Protein AF-A0A6I2X7T2-F1 (afdb_monomer_lite)

pLDDT: mean 80.59, std 12.27, range [39.41, 95.31]

Secondary structure (DSSP, 8-state):
-PPP-HHHHHHHHHHHTT-----------GGGTTS--HHHHHHHHHHHHHHH------HHHHHHHHHHHHHHHHHHHH-HHHHHHHHHHHHHHHHHHHHHHHHHB-TTSPBPPHHHHHHHHHHHHHHHHHHHHHT-

Radius of gyration: 21.1 Å; chains: 1; bounding box: 40×33×62 Å

Foldseek 3Di:
DDPDDPLNVVCVVCVVVVHDDDDDDFDDQPVCPPDDALVRVLVVVVVVCVVPVDDDDCPVSVVVNVVVVVVVVVVCVVDVVSVVVVVVSVVVVVVVVVVVQVVQADPVSHGNDPVNVVVVVVVVVVVVVVVVVVVD

Structure (mmCIF, N/CA/C/O backbone):
data_AF-A0A6I2X7T2-F1
#
_entry.id   AF-A0A6I2X7T2-F1
#
loop_
_atom_site.group_PDB
_atom_site.id
_atom_site.type_symbol
_atom_site.label_atom_id
_atom_site.label_alt_id
_atom_site.label_comp_id
_atom_site.label_asym_id
_atom_site.label_entity_id
_atom_site.label_seq_id
_atom_site.pdbx_PDB_ins_code
_atom_site.Cartn_x
_atom_site.Cartn_y
_atom_site.Cartn_z
_atom_site.occupancy
_atom_site.B_iso_or_equiv
_atom_site.auth_seq_id
_atom_site.auth_comp_id
_atom_site.auth_asym_id
_atom_site.auth_atom_id
_atom_site.pdbx_PDB_model_num
ATOM 1 N N . GLU A 1 1 ? 7.233 17.015 12.803 1.00 39.41 1 GLU A N 1
ATOM 2 C CA . GLU A 1 1 ? 5.803 17.310 12.579 1.00 39.41 1 GLU A CA 1
ATOM 3 C C . GLU A 1 1 ? 5.413 16.797 11.203 1.00 39.41 1 GLU A C 1
ATOM 5 O O . GLU A 1 1 ? 6.190 16.973 10.272 1.00 39.41 1 GLU A O 1
ATOM 10 N N . ILE A 1 2 ? 4.277 16.111 11.083 1.00 56.78 2 ILE A N 1
ATOM 11 C CA . ILE A 1 2 ? 3.711 15.720 9.785 1.00 56.78 2 ILE A CA 1
ATOM 12 C C . ILE A 1 2 ? 2.635 16.764 9.465 1.00 56.78 2 ILE A C 1
ATOM 14 O O . ILE A 1 2 ? 1.819 17.038 10.350 1.00 56.78 2 ILE A O 1
ATOM 18 N N . PRO A 1 3 ? 2.618 17.370 8.263 1.00 70.56 3 PRO A N 1
ATOM 19 C CA . PRO A 1 3 ? 1.549 18.281 7.873 1.00 70.56 3 PRO A CA 1
ATOM 20 C C . PRO A 1 3 ? 0.184 17.622 8.089 1.00 70.56 3 PRO A C 1
ATOM 22 O O . PRO A 1 3 ? -0.026 16.478 7.680 1.00 70.56 3 PRO A O 1
ATOM 25 N N . GLY A 1 4 ? -0.735 18.327 8.751 1.00 71.50 4 GLY A N 1
ATOM 26 C CA . GLY A 1 4 ? -2.071 17.802 9.020 1.00 71.50 4 GLY A CA 1
ATOM 27 C C . GLY A 1 4 ? -2.781 17.430 7.719 1.00 71.50 4 GLY A C 1
ATOM 28 O O . GLY A 1 4 ? -2.864 18.243 6.800 1.00 71.50 4 GLY A O 1
ATOM 29 N N . SER A 1 5 ? -3.293 16.203 7.641 1.00 85.50 5 SER A N 1
ATOM 30 C CA . SER A 1 5 ? -4.125 15.743 6.530 1.00 85.50 5 SER A CA 1
ATOM 31 C C . SER A 1 5 ? -5.587 15.664 6.962 1.00 85.50 5 SER A C 1
ATOM 33 O O . SER A 1 5 ? -5.894 15.469 8.141 1.00 85.50 5 SER A O 1
ATOM 35 N N . ILE A 1 6 ? -6.506 15.794 6.002 1.00 86.44 6 ILE A N 1
ATOM 36 C CA . ILE A 1 6 ? -7.939 15.657 6.286 1.00 86.44 6 ILE A CA 1
ATOM 37 C C . ILE A 1 6 ? -8.270 14.263 6.832 1.00 86.44 6 ILE A C 1
ATOM 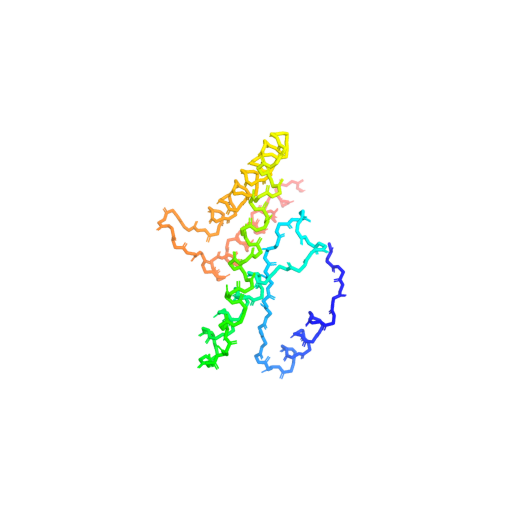39 O O . ILE A 1 6 ? -9.072 14.154 7.751 1.00 86.44 6 ILE A O 1
ATOM 43 N N . SER A 1 7 ? -7.603 13.216 6.338 1.00 85.75 7 SER A N 1
ATOM 44 C CA . SER A 1 7 ? -7.778 11.842 6.820 1.00 85.75 7 SER A CA 1
ATOM 45 C C . SER A 1 7 ? -7.369 11.703 8.285 1.00 85.75 7 SER A C 1
ATOM 47 O O . SER A 1 7 ? -8.144 11.190 9.084 1.00 85.75 7 SER A O 1
ATOM 49 N N . ALA A 1 8 ? -6.210 12.250 8.667 1.00 84.81 8 ALA A N 1
ATOM 50 C CA . ALA A 1 8 ? -5.751 12.226 10.055 1.00 84.81 8 ALA A CA 1
ATOM 51 C C . ALA A 1 8 ? -6.685 13.023 10.981 1.00 84.81 8 ALA A C 1
ATOM 53 O O . ALA A 1 8 ? -6.968 12.608 12.104 1.00 84.81 8 ALA A O 1
ATOM 54 N N . LEU A 1 9 ? -7.206 14.157 10.502 1.00 86.75 9 LEU A N 1
ATOM 55 C CA . LEU A 1 9 ? -8.178 14.949 11.250 1.00 86.75 9 LEU A CA 1
ATOM 56 C C . LEU A 1 9 ? -9.509 14.202 11.416 1.00 86.75 9 LEU A C 1
ATOM 58 O O . LEU A 1 9 ? -10.099 14.245 12.493 1.00 86.75 9 LEU A O 1
ATOM 62 N N . LEU A 1 10 ? -9.979 13.498 10.386 1.00 88.69 10 LEU A N 1
ATOM 63 C CA . LEU A 1 10 ? -11.181 12.667 10.464 1.00 88.69 10 LEU A CA 1
ATOM 64 C C . LEU A 1 10 ? -11.003 11.517 11.458 1.00 88.69 10 LEU A C 1
ATOM 66 O O . LEU A 1 10 ? -11.857 11.342 12.324 1.00 88.69 10 LEU A O 1
ATOM 70 N N . GLU A 1 11 ? -9.890 10.787 11.392 1.00 88.62 11 GLU A N 1
ATOM 71 C CA . GLU A 1 11 ? -9.575 9.712 12.341 1.00 88.62 11 GLU A CA 1
ATOM 72 C C . GLU A 1 11 ? -9.546 10.222 13.788 1.00 88.62 11 GLU A C 1
ATOM 74 O O . GLU A 1 11 ? -10.157 9.613 14.668 1.00 88.62 11 GLU A O 1
ATOM 79 N N . LEU A 1 12 ? -8.929 11.385 14.031 1.00 88.44 12 LEU A N 1
ATOM 80 C CA . LEU A 1 12 ? -8.910 12.018 15.350 1.00 88.44 12 LEU A CA 1
ATOM 81 C C . LEU A 1 12 ? -10.324 12.350 15.854 1.00 88.44 12 LEU A C 1
ATOM 83 O O . LEU A 1 12 ? -10.652 12.060 17.005 1.00 88.44 12 LEU A O 1
ATOM 87 N N . ASN A 1 13 ? -11.170 12.939 15.005 1.00 91.75 13 ASN A N 1
ATOM 88 C CA . ASN A 1 13 ? -12.544 13.287 15.378 1.00 91.75 13 ASN A CA 1
ATOM 89 C C . ASN A 1 13 ? -13.399 12.039 15.651 1.00 91.75 13 ASN A C 1
ATOM 91 O O . ASN A 1 13 ? -14.167 12.017 16.614 1.00 91.75 13 ASN A O 1
ATOM 95 N N . LEU A 1 14 ? -13.255 10.983 14.844 1.00 91.19 14 LEU A N 1
ATOM 96 C CA . LEU A 1 14 ? -13.954 9.712 15.059 1.00 91.19 14 LEU A CA 1
ATOM 97 C C . LEU A 1 14 ? -13.539 9.069 16.388 1.00 91.19 14 LEU A C 1
ATOM 99 O O . LEU A 1 14 ? -14.407 8.668 17.167 1.00 91.19 14 LEU A O 1
ATOM 103 N N . ALA A 1 15 ? -12.238 9.061 16.692 1.00 89.50 15 ALA A N 1
ATOM 104 C CA . ALA A 1 15 ? -11.716 8.555 17.957 1.00 89.50 15 ALA A CA 1
ATOM 105 C C . ALA A 1 15 ? -12.251 9.350 19.163 1.00 89.50 15 ALA A C 1
ATOM 107 O O . ALA A 1 15 ? -12.695 8.753 20.147 1.00 89.50 15 ALA A O 1
ATOM 108 N N . GLN A 1 16 ? -12.298 10.686 19.076 1.00 92.88 16 GLN A N 1
ATOM 109 C CA . GLN A 1 16 ? -12.917 11.538 20.104 1.00 92.88 16 GLN A CA 1
ATOM 110 C C . GLN A 1 16 ? -14.412 11.231 20.286 1.00 92.88 16 GLN A C 1
ATOM 112 O O . GLN A 1 16 ? -14.917 11.226 21.410 1.00 92.88 16 GLN A O 1
ATOM 117 N N . GLY A 1 17 ? -15.107 10.904 19.195 1.00 94.00 17 GLY A N 1
ATOM 118 C CA . GLY A 1 17 ? -16.490 10.429 19.191 1.00 94.00 17 GLY A CA 1
ATOM 119 C C . GLY A 1 17 ? -16.682 8.977 19.648 1.00 94.00 17 GLY A C 1
ATOM 120 O O . GLY A 1 17 ? -17.806 8.483 19.589 1.00 94.00 17 GLY A O 1
ATOM 121 N N . LYS A 1 18 ? -15.623 8.286 20.100 1.00 92.12 18 LYS A N 1
ATOM 122 C CA . LYS A 1 18 ? -15.616 6.855 20.470 1.00 92.12 18 LYS A CA 1
ATOM 123 C C . LYS A 1 18 ? -16.057 5.919 19.338 1.00 92.12 18 LYS A C 1
ATOM 125 O O . LYS A 1 18 ? -16.563 4.827 19.594 1.00 92.12 18 LYS A O 1
ATOM 130 N N . MET A 1 19 ? -15.864 6.338 18.092 1.00 94.06 19 MET A N 1
ATOM 131 C CA . MET A 1 19 ? -16.075 5.502 16.917 1.00 94.06 19 MET A CA 1
ATOM 132 C C . MET A 1 19 ? -14.744 4.865 16.498 1.00 94.06 19 MET A C 1
ATOM 134 O O . MET A 1 19 ? -13.742 5.578 16.406 1.00 94.06 19 MET A O 1
ATOM 138 N N . PRO A 1 20 ? -14.706 3.547 16.229 1.00 87.94 20 PRO A N 1
ATOM 139 C CA . PRO A 1 20 ? -13.510 2.900 15.704 1.00 87.94 20 PRO A CA 1
ATOM 140 C C . PRO A 1 20 ? -13.106 3.507 14.356 1.00 87.94 20 PRO A C 1
ATOM 142 O O . PRO A 1 20 ? -13.939 3.648 13.462 1.00 87.94 20 PRO A O 1
ATOM 145 N N . ALA A 1 21 ? -11.824 3.830 14.207 1.00 88.69 21 ALA A N 1
ATOM 146 C CA . ALA A 1 21 ? -11.234 4.320 12.968 1.00 88.69 21 ALA A CA 1
ATOM 147 C C . ALA A 1 21 ? -9.885 3.628 12.734 1.00 88.69 21 ALA A C 1
ATOM 149 O O . ALA A 1 21 ? -9.164 3.334 13.687 1.00 88.69 21 ALA A O 1
ATOM 150 N N . MET A 1 22 ? -9.564 3.350 11.471 1.00 87.31 22 MET A N 1
ATOM 151 C CA . MET A 1 22 ? -8.290 2.760 11.056 1.00 87.31 22 MET A CA 1
ATOM 152 C C . MET A 1 22 ? -7.791 3.465 9.797 1.00 87.31 22 MET A C 1
ATOM 154 O O . MET A 1 22 ? -8.537 3.580 8.824 1.00 87.31 22 MET A O 1
ATOM 158 N N . GLY A 1 23 ? -6.530 3.886 9.824 1.00 88.31 23 GLY A N 1
ATOM 159 C CA . GLY A 1 23 ? -5.816 4.445 8.682 1.00 88.31 23 GLY A CA 1
ATOM 160 C C . GLY A 1 23 ? -4.794 3.456 8.127 1.00 88.31 23 GLY A C 1
ATOM 161 O O . GLY A 1 23 ? -4.115 2.761 8.882 1.00 88.31 23 GLY A O 1
ATOM 162 N N . TYR A 1 24 ? -4.655 3.416 6.802 1.00 89.25 24 TYR A N 1
ATOM 163 C CA . TYR A 1 24 ? -3.630 2.625 6.120 1.00 89.25 24 TYR A CA 1
ATOM 164 C C . TYR A 1 24 ? -2.774 3.529 5.240 1.00 89.25 24 TYR A C 1
ATOM 166 O O . TYR A 1 24 ? -3.294 4.367 4.503 1.00 89.25 24 TYR A O 1
ATOM 174 N N . ALA A 1 25 ? -1.461 3.323 5.285 1.00 90.06 25 ALA A N 1
ATOM 175 C CA . ALA A 1 25 ? -0.505 3.994 4.419 1.00 90.06 25 ALA A CA 1
ATOM 176 C C . ALA A 1 25 ? 0.375 2.943 3.738 1.00 90.06 25 ALA A C 1
ATOM 178 O O . ALA A 1 25 ? 0.936 2.071 4.400 1.00 90.06 25 ALA A O 1
ATOM 179 N N . ALA A 1 26 ? 0.488 3.025 2.413 1.00 89.56 26 ALA A N 1
ATOM 180 C CA . ALA A 1 26 ? 1.385 2.174 1.646 1.00 89.56 26 ALA A CA 1
ATOM 181 C C . ALA A 1 26 ? 2.720 2.886 1.435 1.00 89.56 26 ALA A C 1
ATOM 183 O O . ALA A 1 26 ? 2.761 4.057 1.058 1.00 89.56 26 ALA A O 1
ATOM 184 N N . HIS A 1 27 ? 3.811 2.156 1.639 1.00 86.06 27 HIS A N 1
ATOM 185 C CA . HIS A 1 27 ? 5.135 2.621 1.257 1.00 86.06 27 HIS A CA 1
ATOM 186 C C . HIS A 1 27 ? 5.312 2.447 -0.251 1.00 86.06 27 HIS A C 1
ATOM 188 O O . HIS A 1 27 ? 5.270 1.331 -0.768 1.00 86.06 27 HIS A O 1
ATOM 194 N N . VAL A 1 28 ? 5.503 3.565 -0.946 1.00 86.81 28 VAL A N 1
ATOM 195 C CA . VAL A 1 28 ? 5.796 3.603 -2.380 1.00 86.81 28 VAL A CA 1
ATOM 196 C C . VAL A 1 28 ? 7.246 4.048 -2.552 1.00 86.81 28 VAL A C 1
ATOM 198 O O . VAL A 1 28 ? 7.636 5.041 -1.926 1.00 86.81 28 VAL A O 1
ATOM 201 N N . PRO A 1 29 ? 8.057 3.355 -3.373 1.00 84.00 29 PRO A N 1
ATOM 202 C CA . PRO A 1 29 ? 9.391 3.830 -3.702 1.00 84.00 29 PRO A CA 1
ATOM 203 C C . PRO A 1 29 ? 9.327 5.267 -4.220 1.00 84.00 29 PRO A C 1
ATOM 205 O O . PRO A 1 29 ? 8.525 5.586 -5.094 1.00 84.00 29 PRO A O 1
ATOM 208 N N . HIS A 1 30 ? 10.155 6.155 -3.672 1.00 82.25 30 HIS A N 1
ATOM 209 C CA . HIS A 1 30 ? 10.080 7.592 -3.959 1.00 82.25 30 HIS A CA 1
ATOM 210 C C . HIS A 1 30 ? 10.253 7.913 -5.452 1.00 82.25 30 HIS A C 1
ATOM 212 O O . HIS A 1 30 ? 9.637 8.852 -5.949 1.00 82.25 30 HIS A O 1
ATOM 218 N N . TYR A 1 31 ? 11.027 7.104 -6.182 1.00 80.31 31 TYR A N 1
ATOM 219 C CA . TYR A 1 31 ? 11.193 7.231 -7.630 1.00 80.31 31 TYR A CA 1
ATOM 220 C C . TYR A 1 31 ? 9.918 6.880 -8.426 1.00 80.31 31 TYR A C 1
ATOM 222 O O . TYR A 1 31 ? 9.796 7.276 -9.580 1.00 80.31 31 TYR A O 1
ATOM 230 N N . LEU A 1 32 ? 8.942 6.207 -7.804 1.00 82.44 32 LEU A N 1
ATOM 231 C CA . LEU A 1 32 ? 7.625 5.881 -8.370 1.00 82.44 32 LEU A CA 1
ATOM 232 C C . LEU A 1 32 ? 6.498 6.771 -7.833 1.00 82.44 32 LEU A C 1
ATOM 234 O O . LEU A 1 32 ? 5.373 6.665 -8.305 1.00 82.44 32 LEU A O 1
ATOM 238 N N . ALA A 1 33 ? 6.769 7.667 -6.879 1.00 76.44 33 ALA A N 1
ATOM 239 C CA . ALA A 1 33 ? 5.729 8.446 -6.200 1.00 76.44 33 ALA A CA 1
ATOM 240 C C . ALA A 1 33 ? 4.937 9.388 -7.130 1.00 76.44 33 ALA A C 1
ATOM 242 O O . ALA A 1 33 ? 3.802 9.738 -6.818 1.00 76.44 33 ALA A O 1
ATOM 243 N N . ASN A 1 34 ? 5.518 9.785 -8.268 1.00 76.38 34 ASN A N 1
ATOM 244 C CA . ASN A 1 34 ? 4.866 10.637 -9.271 1.00 76.38 34 ASN A CA 1
ATOM 245 C C . ASN A 1 34 ? 4.198 9.844 -10.412 1.00 76.38 34 ASN A C 1
ATOM 247 O O . ASN A 1 34 ? 3.695 10.453 -11.354 1.00 76.38 34 ASN A O 1
ATOM 251 N N . SER A 1 35 ? 4.227 8.510 -10.361 1.00 81.38 35 SER A N 1
ATOM 252 C CA . SER A 1 35 ? 3.616 7.625 -11.359 1.00 81.38 35 SER A CA 1
ATOM 253 C C . SER A 1 35 ? 2.438 6.864 -10.756 1.00 81.38 35 SER A C 1
ATOM 255 O O . SER A 1 35 ? 2.340 6.699 -9.540 1.00 81.38 35 SER A O 1
ATOM 257 N N . GLU A 1 36 ? 1.540 6.366 -11.605 1.00 83.75 36 GLU A N 1
ATOM 258 C CA . GLU A 1 36 ? 0.523 5.419 -11.151 1.00 83.75 36 GLU A CA 1
ATOM 259 C C . GLU A 1 36 ? 1.207 4.136 -10.664 1.00 83.75 36 GLU A C 1
ATOM 261 O O . GLU A 1 36 ? 1.961 3.510 -11.403 1.00 83.75 36 GLU A O 1
ATOM 266 N N . TYR A 1 37 ? 0.948 3.735 -9.417 1.00 88.38 37 TYR A N 1
ATOM 267 C CA . TYR A 1 37 ? 1.542 2.534 -8.827 1.00 88.38 37 TYR A CA 1
ATOM 268 C C . TYR A 1 37 ? 0.455 1.591 -8.278 1.00 88.38 37 TYR A C 1
ATOM 270 O O . TYR A 1 37 ? 0.184 1.576 -7.070 1.00 88.38 37 TYR A O 1
ATOM 278 N N . PRO A 1 38 ? -0.191 0.788 -9.155 1.00 92.31 38 PRO A N 1
ATOM 279 C CA . PRO A 1 38 ? -1.335 -0.061 -8.798 1.00 92.31 38 PRO A CA 1
ATOM 280 C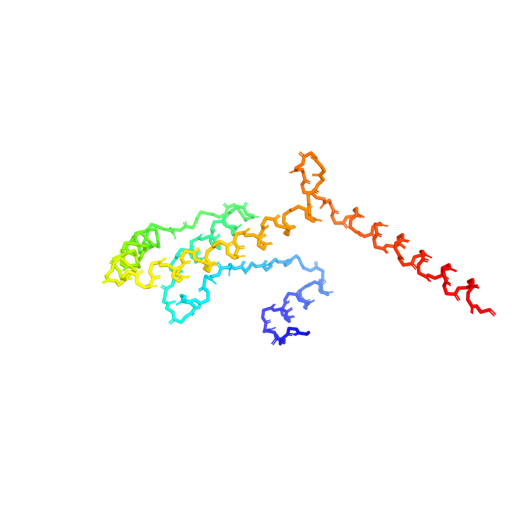 C . PRO A 1 38 ? -1.043 -1.064 -7.677 1.00 92.31 38 PRO A C 1
ATOM 282 O O . PRO A 1 38 ? -1.933 -1.412 -6.902 1.00 92.31 38 PRO A O 1
ATOM 285 N N . LYS A 1 39 ? 0.218 -1.483 -7.538 1.00 91.75 39 LYS A N 1
ATOM 286 C CA . LYS A 1 39 ? 0.678 -2.403 -6.493 1.00 91.75 39 LYS A CA 1
ATOM 287 C C . LYS A 1 39 ? 0.430 -1.876 -5.079 1.00 91.75 39 LYS A C 1
ATOM 289 O O . LYS A 1 39 ? 0.051 -2.643 -4.197 1.00 91.75 39 LYS A O 1
ATOM 294 N N . ALA A 1 40 ? 0.589 -0.568 -4.863 1.00 92.19 40 ALA A N 1
ATOM 295 C CA . ALA A 1 40 ? 0.287 0.048 -3.572 1.00 92.19 40 ALA A CA 1
ATOM 296 C C . ALA A 1 40 ? -1.216 0.057 -3.279 1.00 92.19 40 ALA A C 1
ATOM 298 O O . ALA A 1 40 ? -1.620 -0.254 -2.161 1.00 92.19 40 ALA A O 1
ATOM 299 N N . ALA A 1 41 ? -2.047 0.349 -4.283 1.00 92.50 41 ALA A N 1
ATOM 300 C CA . ALA A 1 41 ? -3.498 0.272 -4.138 1.00 92.50 41 ALA A CA 1
ATOM 301 C C . ALA A 1 41 ? -3.953 -1.162 -3.823 1.00 92.50 41 ALA A C 1
ATOM 303 O O . ALA A 1 41 ? -4.759 -1.361 -2.916 1.00 92.50 41 ALA A O 1
ATOM 304 N N . LEU A 1 42 ? -3.386 -2.162 -4.507 1.00 94.56 42 LEU A N 1
ATOM 305 C CA . LEU A 1 42 ? -3.660 -3.575 -4.245 1.00 94.56 42 LEU A CA 1
ATOM 306 C C . LEU A 1 42 ? -3.316 -3.955 -2.795 1.00 94.56 42 LEU A C 1
ATOM 308 O O . LEU A 1 42 ? -4.152 -4.531 -2.105 1.00 94.56 42 LEU A O 1
ATOM 312 N N . ALA A 1 43 ? -2.138 -3.554 -2.305 1.00 93.06 43 ALA A N 1
ATOM 313 C CA . ALA A 1 43 ? -1.721 -3.811 -0.926 1.00 93.06 43 ALA A CA 1
ATOM 314 C C . ALA A 1 43 ? -2.651 -3.159 0.114 1.00 93.06 43 ALA A C 1
ATOM 316 O O . ALA A 1 43 ? -2.961 -3.770 1.137 1.00 93.06 43 ALA A O 1
ATOM 317 N N . LEU A 1 44 ? -3.132 -1.938 -0.143 1.00 94.00 44 LEU A N 1
ATOM 318 C CA . LEU A 1 44 ? -4.103 -1.268 0.731 1.00 94.00 44 LEU A CA 1
ATOM 319 C C . LEU A 1 44 ? -5.449 -2.001 0.746 1.00 94.00 44 LEU A C 1
ATOM 321 O O . LEU A 1 44 ? -6.010 -2.231 1.816 1.00 94.00 44 LEU A O 1
ATOM 325 N N . LEU A 1 45 ? -5.954 -2.405 -0.423 1.00 94.44 45 LEU A N 1
ATOM 326 C CA . LEU A 1 45 ? -7.206 -3.158 -0.528 1.00 94.44 45 LEU A CA 1
ATOM 327 C C . LEU A 1 45 ? -7.111 -4.523 0.156 1.00 94.44 45 LEU A C 1
ATOM 329 O O . LEU A 1 45 ? -8.089 -4.953 0.764 1.00 94.44 45 LEU A O 1
ATOM 333 N N . ASP A 1 46 ? -5.950 -5.177 0.111 1.00 92.94 46 ASP A N 1
ATOM 334 C CA . ASP A 1 46 ? -5.709 -6.430 0.829 1.00 92.94 46 ASP A CA 1
ATOM 335 C C . ASP A 1 46 ? -5.843 -6.241 2.346 1.00 92.94 46 ASP A C 1
ATOM 337 O O . ASP A 1 46 ? -6.507 -7.041 3.005 1.00 92.94 46 ASP A O 1
ATOM 341 N N . GLN A 1 47 ? -5.282 -5.160 2.901 1.00 94.25 47 GLN A N 1
ATOM 342 C CA . GLN A 1 47 ? -5.396 -4.850 4.332 1.00 94.25 47 GLN A CA 1
ATOM 343 C C . GLN A 1 47 ? -6.824 -4.475 4.744 1.00 94.25 47 GLN A C 1
ATOM 345 O O . GLN A 1 47 ? -7.301 -4.903 5.797 1.00 94.25 47 GLN A O 1
ATOM 350 N N . ILE A 1 48 ? -7.534 -3.724 3.899 1.00 94.06 48 ILE A N 1
ATOM 351 C CA . ILE A 1 48 ? -8.946 -3.402 4.128 1.00 94.06 48 ILE A CA 1
ATOM 352 C C . ILE A 1 48 ? -9.779 -4.685 4.117 1.00 94.06 48 ILE A C 1
ATOM 354 O O . ILE A 1 48 ? -10.554 -4.914 5.043 1.00 94.06 48 ILE A O 1
ATOM 358 N N . ALA A 1 49 ? -9.614 -5.543 3.108 1.00 94.50 49 ALA A N 1
ATOM 359 C CA . ALA A 1 49 ? -10.340 -6.806 3.002 1.00 94.50 49 ALA A CA 1
ATOM 360 C C . ALA A 1 49 ? -10.070 -7.717 4.210 1.00 94.50 49 ALA A C 1
ATOM 362 O O . ALA A 1 49 ? -11.009 -8.277 4.771 1.00 94.50 49 ALA A O 1
ATOM 363 N N . LEU A 1 50 ? -8.812 -7.804 4.656 1.00 93.88 50 LEU A N 1
ATOM 364 C CA . LEU A 1 50 ? -8.413 -8.597 5.819 1.00 93.88 50 LEU A CA 1
ATOM 365 C C . LEU A 1 50 ? -9.114 -8.135 7.105 1.00 93.88 50 LEU A C 1
ATOM 367 O O . LEU A 1 50 ? -9.653 -8.961 7.837 1.00 93.88 50 LEU A O 1
ATOM 371 N N . ASN A 1 51 ? -9.142 -6.826 7.365 1.00 92.62 51 ASN A N 1
ATOM 372 C CA . ASN A 1 51 ? -9.658 -6.292 8.629 1.00 92.62 51 ASN A CA 1
ATOM 373 C C . ASN A 1 51 ? -11.177 -6.074 8.635 1.00 92.62 51 ASN A C 1
ATOM 375 O O . ASN A 1 51 ? -11.767 -5.927 9.703 1.00 92.62 51 ASN A O 1
ATOM 379 N N . THR A 1 52 ? -11.819 -6.041 7.465 1.00 92.50 52 THR A N 1
ATOM 380 C CA . THR A 1 52 ? -13.275 -5.831 7.343 1.00 92.50 52 THR A CA 1
ATOM 381 C C . THR A 1 52 ? -14.045 -7.084 6.930 1.00 92.50 52 THR A C 1
ATOM 383 O O . THR A 1 52 ? -15.265 -7.121 7.076 1.00 92.50 52 THR A O 1
ATOM 386 N N . GLY A 1 53 ? -13.364 -8.103 6.395 1.00 94.31 53 GLY A N 1
ATOM 387 C CA . GLY A 1 53 ? -13.992 -9.285 5.800 1.00 94.31 53 GLY A CA 1
ATOM 388 C C . GLY A 1 53 ? -14.667 -9.023 4.447 1.00 94.31 53 GLY A C 1
ATOM 389 O O . GLY A 1 53 ? -15.404 -9.879 3.958 1.00 94.31 53 GLY A O 1
ATOM 390 N N . LEU A 1 54 ? -14.454 -7.851 3.837 1.00 95.31 54 LEU A N 1
ATOM 391 C CA . LEU A 1 54 ? -15.045 -7.501 2.546 1.00 95.31 54 LEU A CA 1
ATOM 392 C C . LEU A 1 54 ? -14.379 -8.251 1.386 1.00 95.31 54 LEU A C 1
ATOM 394 O O . LEU A 1 54 ? -13.157 -8.381 1.314 1.00 95.31 54 LEU A O 1
ATOM 398 N N . ILE A 1 55 ? -15.194 -8.665 0.415 1.00 94.81 55 ILE A N 1
ATOM 399 C CA . ILE A 1 55 ? -14.722 -9.198 -0.865 1.00 94.81 55 ILE A CA 1
ATOM 400 C C . ILE A 1 55 ? -14.658 -8.038 -1.856 1.00 94.81 55 ILE A C 1
ATOM 402 O O . ILE A 1 55 ? -15.684 -7.580 -2.356 1.00 94.81 55 ILE A O 1
ATOM 406 N N . LEU A 1 56 ? -13.447 -7.550 -2.116 1.00 93.38 56 LEU A N 1
ATOM 407 C CA . LEU A 1 56 ? -13.203 -6.425 -3.017 1.00 93.38 56 LEU A CA 1
ATOM 408 C C . LEU A 1 56 ? -12.721 -6.933 -4.389 1.00 93.38 56 LEU A C 1
ATOM 410 O O . LEU A 1 56 ? -11.800 -7.764 -4.424 1.00 93.38 56 LEU A O 1
ATOM 414 N N . PRO A 1 57 ? -13.303 -6.455 -5.510 1.00 92.81 57 PRO A N 1
ATOM 415 C CA . PRO A 1 57 ? -12.816 -6.779 -6.847 1.00 92.81 57 PRO A CA 1
ATOM 416 C C . PRO A 1 57 ? -11.430 -6.158 -7.046 1.00 92.81 57 PRO A C 1
ATOM 418 O O . PRO A 1 57 ? -11.232 -4.966 -6.816 1.00 92.81 57 PRO A O 1
ATOM 421 N N . ARG A 1 58 ? -10.451 -6.986 -7.417 1.00 92.62 58 ARG A N 1
ATOM 422 C CA . ARG A 1 58 ? -9.026 -6.607 -7.480 1.00 92.62 58 ARG A CA 1
ATOM 423 C C . ARG A 1 58 ? -8.330 -7.089 -8.753 1.00 92.62 58 ARG A C 1
ATOM 425 O O . ARG A 1 58 ? -7.128 -6.884 -8.888 1.00 92.62 58 ARG A O 1
ATOM 432 N N . ASP A 1 59 ? -9.055 -7.745 -9.653 1.00 93.88 59 ASP A N 1
ATOM 433 C CA . ASP A 1 59 ? -8.460 -8.432 -10.802 1.00 93.88 59 ASP A CA 1
ATOM 434 C C . ASP A 1 59 ? -7.819 -7.438 -11.777 1.00 93.88 59 ASP A C 1
ATOM 436 O O . ASP A 1 59 ? -6.636 -7.576 -12.082 1.00 93.88 59 ASP A O 1
ATOM 440 N N . ASP A 1 60 ? -8.524 -6.358 -12.121 1.00 93.19 60 ASP A N 1
ATOM 441 C CA . ASP A 1 60 ? -7.995 -5.289 -12.980 1.00 93.19 60 ASP A CA 1
ATOM 442 C C . ASP A 1 60 ? -6.741 -4.629 -12.378 1.00 93.19 60 ASP A C 1
ATOM 444 O O . ASP A 1 60 ? -5.763 -4.361 -13.074 1.00 93.19 60 ASP A O 1
ATOM 448 N N . LEU A 1 61 ? -6.726 -4.411 -11.055 1.00 92.81 61 LEU A N 1
ATOM 449 C CA . LEU A 1 61 ? -5.563 -3.858 -10.350 1.00 92.81 61 LEU A CA 1
ATOM 450 C C . LEU A 1 61 ? -4.384 -4.832 -10.329 1.00 92.81 61 LEU A C 1
ATOM 452 O O . LEU A 1 61 ? -3.233 -4.400 -10.395 1.00 92.81 61 LEU A O 1
ATOM 456 N N . ARG A 1 62 ? -4.650 -6.138 -10.238 1.00 93.94 62 ARG A N 1
ATOM 457 C CA . ARG A 1 62 ? -3.616 -7.175 -10.289 1.00 93.94 62 ARG A CA 1
ATOM 458 C C . ARG A 1 62 ? -2.975 -7.230 -11.673 1.00 93.94 62 ARG A C 1
ATOM 460 O O . ARG A 1 62 ? -1.751 -7.297 -11.758 1.00 93.94 62 ARG A O 1
ATOM 467 N N . GLU A 1 63 ? -3.778 -7.162 -12.731 1.00 95.00 63 GLU A N 1
ATOM 468 C CA . GLU A 1 63 ? -3.284 -7.115 -14.109 1.00 95.00 63 GLU A CA 1
ATOM 469 C C . GLU A 1 63 ? -2.480 -5.834 -14.369 1.00 95.00 63 GLU A C 1
ATOM 471 O O . GLU A 1 63 ? -1.339 -5.903 -14.832 1.00 95.00 63 GLU A O 1
ATOM 476 N N . ALA A 1 64 ? -3.015 -4.674 -13.978 1.00 92.69 64 ALA A N 1
ATOM 477 C CA . ALA A 1 64 ? -2.319 -3.395 -14.096 1.00 92.69 64 ALA A CA 1
ATOM 478 C C . ALA A 1 64 ? -0.999 -3.376 -13.307 1.00 92.69 64 ALA A C 1
ATOM 480 O O . ALA A 1 64 ? 0.009 -2.878 -13.803 1.00 92.69 64 ALA A O 1
ATOM 481 N N . SER A 1 65 ? -0.976 -3.959 -12.103 1.00 92.38 65 SER A N 1
ATOM 482 C CA . SER A 1 65 ? 0.246 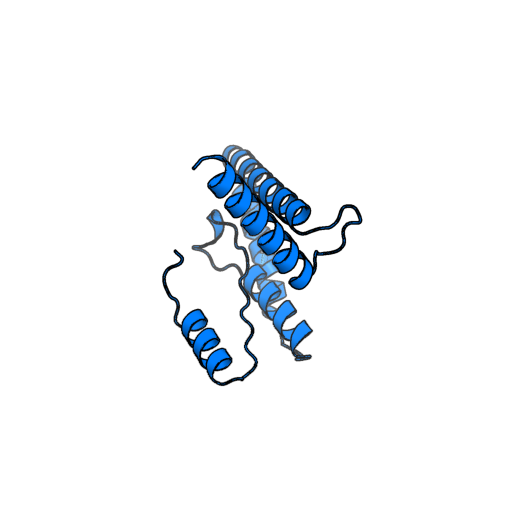-4.090 -11.304 1.00 92.38 65 SER A CA 1
ATOM 483 C C . SER A 1 65 ? 1.289 -4.961 -11.998 1.00 92.38 65 SER A C 1
ATOM 485 O O . SER A 1 65 ? 2.458 -4.592 -12.013 1.00 92.38 65 SER A O 1
ATOM 487 N N . ALA A 1 66 ? 0.888 -6.100 -12.571 1.00 92.62 66 ALA A N 1
ATOM 488 C CA . ALA A 1 66 ? 1.812 -6.992 -13.266 1.00 92.62 66 ALA A CA 1
ATOM 489 C C . ALA A 1 66 ? 2.405 -6.330 -14.517 1.00 92.62 66 ALA A C 1
ATOM 491 O O . ALA A 1 66 ? 3.601 -6.448 -14.772 1.00 92.62 66 ALA A O 1
ATOM 492 N N . LYS A 1 67 ? 1.578 -5.595 -15.269 1.00 92.50 67 LYS A N 1
ATOM 493 C CA . LYS A 1 67 ? 2.022 -4.820 -16.429 1.00 92.50 67 LYS A CA 1
ATOM 494 C C . LYS A 1 67 ? 3.014 -3.723 -16.038 1.00 92.50 67 LYS A C 1
ATOM 496 O O . LYS A 1 67 ? 4.058 -3.597 -16.665 1.00 92.50 67 LYS A O 1
ATOM 501 N N . MET A 1 68 ? 2.701 -2.956 -14.995 1.00 89.44 68 MET A N 1
ATOM 502 C CA . MET A 1 68 ? 3.558 -1.864 -14.537 1.00 89.44 68 MET A CA 1
ATOM 503 C C . MET A 1 68 ? 4.913 -2.373 -14.031 1.00 89.44 68 MET A C 1
ATOM 505 O O . MET A 1 68 ? 5.934 -1.784 -14.366 1.00 89.44 68 MET A O 1
ATOM 509 N N . ASP A 1 69 ? 4.938 -3.477 -13.274 1.00 88.12 69 ASP A N 1
ATOM 510 C CA . ASP A 1 69 ? 6.191 -4.089 -12.805 1.00 88.12 69 ASP A CA 1
ATOM 511 C C . ASP A 1 69 ? 7.095 -4.464 -14.004 1.00 88.12 69 ASP A C 1
ATOM 513 O O . ASP A 1 69 ? 8.283 -4.147 -14.006 1.00 88.12 69 ASP A O 1
ATOM 517 N N . GLN A 1 70 ? 6.526 -5.036 -15.075 1.00 90.12 70 GLN A N 1
ATOM 518 C CA . GLN A 1 70 ? 7.271 -5.342 -16.307 1.00 90.12 70 GLN A CA 1
ATOM 519 C C . GLN A 1 70 ? 7.805 -4.087 -17.012 1.00 90.12 70 GLN A C 1
ATOM 521 O O . GLN A 1 70 ? 8.953 -4.069 -17.463 1.00 90.12 70 GLN A O 1
ATOM 526 N N . ASP A 1 71 ? 6.982 -3.042 -17.110 1.00 87.81 71 ASP A N 1
ATOM 527 C CA . ASP A 1 71 ? 7.359 -1.785 -17.757 1.00 87.81 71 ASP A CA 1
ATOM 528 C C . ASP A 1 71 ? 8.476 -1.070 -16.964 1.00 87.81 71 ASP A C 1
ATOM 530 O O . ASP A 1 71 ? 9.398 -0.508 -17.563 1.00 87.81 71 ASP A O 1
ATOM 534 N N . ILE A 1 72 ? 8.435 -1.126 -15.625 1.00 85.38 72 ILE A N 1
ATOM 535 C CA . ILE A 1 72 ? 9.480 -0.606 -14.727 1.00 85.38 72 ILE A CA 1
ATOM 536 C C . ILE A 1 72 ? 10.787 -1.386 -14.919 1.00 85.38 72 ILE A C 1
ATOM 538 O O . ILE A 1 72 ? 11.832 -0.777 -15.164 1.00 85.38 72 ILE A O 1
ATOM 542 N N . ASP A 1 73 ? 10.737 -2.720 -14.880 1.00 85.69 73 ASP A N 1
ATOM 543 C CA . ASP A 1 73 ? 11.917 -3.575 -15.056 1.00 85.69 73 ASP A CA 1
ATOM 544 C C . ASP A 1 73 ? 12.604 -3.323 -16.404 1.00 85.69 73 ASP A C 1
ATOM 546 O O . ASP A 1 73 ? 13.834 -3.237 -16.487 1.00 85.69 73 ASP A O 1
ATOM 550 N N . GLN A 1 74 ? 11.819 -3.147 -17.471 1.00 85.69 74 GLN A N 1
ATOM 551 C CA . GLN A 1 74 ? 12.345 -2.852 -18.800 1.00 85.69 74 GLN A CA 1
ATOM 552 C C . GLN A 1 74 ? 13.045 -1.486 -18.856 1.00 85.69 74 GLN A C 1
ATOM 554 O O . GLN A 1 74 ? 14.126 -1.362 -19.445 1.00 85.69 74 GLN A O 1
ATOM 559 N N . GLN A 1 75 ? 12.468 -0.463 -18.227 1.00 81.62 75 GLN A N 1
ATOM 560 C CA . GLN A 1 75 ? 13.071 0.871 -18.163 1.00 81.62 75 GLN A CA 1
ATOM 561 C C . GLN A 1 75 ? 14.388 0.863 -17.382 1.00 81.62 75 GLN A C 1
ATOM 563 O O . GLN A 1 75 ? 15.378 1.447 -17.831 1.00 81.62 75 GLN A O 1
ATOM 568 N N . ILE A 1 76 ? 14.434 0.153 -16.254 1.00 82.06 76 ILE A N 1
ATOM 569 C CA . ILE A 1 76 ? 15.644 0.019 -15.436 1.00 82.06 76 ILE A CA 1
ATOM 570 C C . ILE A 1 76 ? 16.724 -0.765 -16.195 1.00 82.06 76 ILE A C 1
ATOM 572 O O . ILE A 1 76 ? 17.895 -0.392 -16.165 1.00 82.06 76 ILE A O 1
ATOM 576 N N . ALA A 1 77 ? 16.348 -1.814 -16.933 1.00 79.12 77 ALA A N 1
ATOM 577 C CA . ALA A 1 77 ? 17.285 -2.626 -17.710 1.00 79.12 77 ALA A CA 1
ATOM 578 C C . ALA A 1 77 ? 17.907 -1.891 -18.912 1.00 79.12 77 ALA A C 1
ATOM 580 O O . ALA A 1 77 ? 18.958 -2.305 -19.401 1.00 79.12 77 ALA A O 1
ATOM 581 N N . THR A 1 78 ? 17.281 -0.812 -19.392 1.00 77.69 78 THR A N 1
ATOM 582 C CA . THR A 1 78 ? 17.730 -0.080 -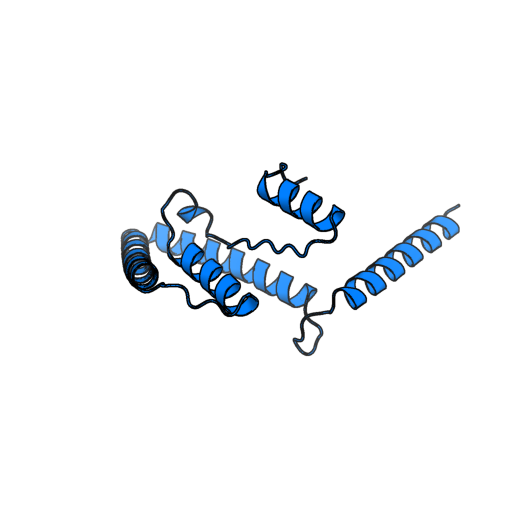20.589 1.00 77.69 78 THR A CA 1
ATOM 583 C C . THR A 1 78 ? 19.011 0.730 -20.343 1.00 77.69 78 THR A C 1
ATOM 585 O O . THR A 1 78 ? 19.771 0.976 -21.280 1.00 77.69 78 THR A O 1
ATOM 588 N N . VAL A 1 79 ? 19.299 1.115 -19.094 1.00 74.00 79 VAL A N 1
ATOM 589 C CA . VAL A 1 79 ? 20.484 1.907 -18.730 1.00 74.00 79 VAL A CA 1
ATOM 590 C C . VAL A 1 79 ? 21.184 1.244 -17.547 1.00 74.00 79 VAL A C 1
ATOM 592 O O . VAL A 1 79 ? 20.645 1.204 -16.447 1.00 74.00 79 VAL A O 1
ATOM 595 N N . ALA A 1 80 ? 22.404 0.740 -17.755 1.00 68.94 80 ALA A N 1
ATOM 596 C CA . ALA A 1 80 ? 23.169 0.051 -16.708 1.00 68.94 80 ALA A CA 1
ATOM 597 C C . ALA A 1 80 ? 23.352 0.907 -15.437 1.00 68.94 80 ALA A C 1
ATOM 599 O O . ALA A 1 80 ? 23.236 0.389 -14.329 1.00 68.94 80 ALA A O 1
ATOM 600 N N . GLU A 1 81 ? 23.535 2.220 -15.603 1.00 71.00 81 GLU A N 1
ATOM 601 C CA . GLU A 1 81 ? 23.613 3.199 -14.510 1.00 71.00 81 GLU A CA 1
ATOM 602 C C . GLU A 1 81 ? 22.313 3.264 -13.682 1.00 71.00 81 GLU A C 1
ATOM 604 O O . GLU A 1 81 ? 22.366 3.295 -12.455 1.00 71.00 81 GLU A O 1
ATOM 609 N N . ASN A 1 82 ? 21.135 3.166 -14.315 1.00 73.25 82 ASN A N 1
ATOM 610 C CA . ASN A 1 82 ? 19.854 3.132 -13.596 1.00 73.25 82 ASN A CA 1
ATOM 611 C C . ASN A 1 82 ? 19.736 1.884 -12.717 1.00 73.25 82 ASN A C 1
ATOM 613 O O . ASN A 1 82 ? 19.154 1.939 -11.636 1.00 73.25 82 ASN A O 1
ATOM 617 N N . ARG A 1 83 ? 20.300 0.757 -13.160 1.00 75.62 83 ARG A N 1
ATOM 618 C CA . ARG A 1 83 ? 20.235 -0.512 -12.432 1.00 75.62 83 ARG A CA 1
ATOM 619 C C . ARG A 1 83 ? 21.048 -0.478 -11.140 1.00 75.62 83 ARG A C 1
ATOM 621 O O . ARG A 1 83 ? 20.567 -0.944 -10.110 1.00 75.62 83 ARG A O 1
ATOM 628 N N . GLU A 1 84 ? 22.250 0.093 -11.187 1.00 78.38 84 GLU A N 1
ATOM 629 C CA . GLU A 1 84 ? 23.098 0.261 -10.000 1.00 78.38 84 GLU A CA 1
ATOM 630 C C . GLU A 1 84 ? 22.471 1.238 -8.997 1.00 78.38 84 GLU A C 1
ATOM 632 O O . GLU A 1 84 ? 22.430 0.950 -7.801 1.00 78.38 84 GLU A O 1
ATOM 637 N N . VAL A 1 85 ? 21.904 2.349 -9.481 1.00 81.06 85 VAL A N 1
ATOM 638 C CA . VAL A 1 85 ? 21.237 3.342 -8.626 1.00 81.06 85 VAL A CA 1
ATOM 639 C C . VAL A 1 85 ? 19.989 2.765 -7.959 1.00 81.06 85 VAL A C 1
ATOM 641 O O . VAL A 1 85 ? 19.831 2.907 -6.746 1.00 81.06 85 VAL A O 1
ATOM 644 N N . VAL A 1 86 ? 19.115 2.082 -8.709 1.00 81.81 86 VAL A N 1
ATOM 645 C CA . VAL A 1 86 ? 17.914 1.456 -8.132 1.00 81.81 86 VAL A CA 1
ATOM 646 C C . VAL A 1 86 ? 18.301 0.391 -7.110 1.00 81.81 86 VAL A C 1
ATOM 648 O O . VAL A 1 86 ?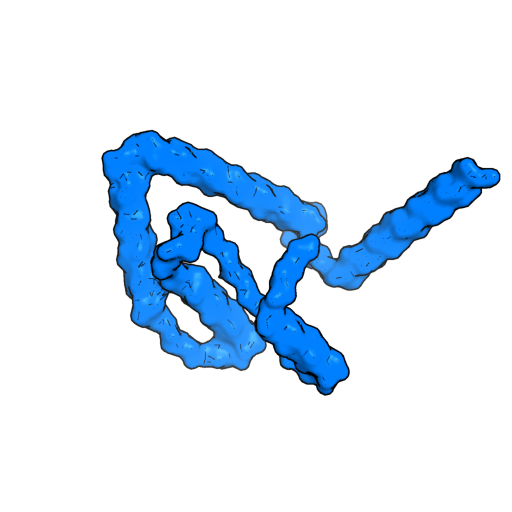 17.786 0.418 -5.996 1.00 81.81 86 VAL A O 1
ATOM 651 N N . SER A 1 87 ? 19.267 -0.475 -7.430 1.00 80.94 87 SER A N 1
ATOM 652 C CA . SER A 1 87 ? 19.716 -1.514 -6.499 1.00 80.94 87 SER A CA 1
ATOM 653 C C . SER A 1 87 ? 20.276 -0.929 -5.199 1.00 80.94 87 SER A C 1
ATOM 655 O O . SER A 1 87 ? 20.030 -1.489 -4.130 1.00 80.94 87 SER A O 1
ATOM 657 N N . ALA A 1 88 ? 21.005 0.188 -5.262 1.00 82.19 88 ALA A N 1
ATOM 658 C CA . ALA A 1 88 ? 21.512 0.862 -4.070 1.00 82.19 88 ALA A CA 1
ATOM 659 C C . ALA A 1 88 ? 20.376 1.470 -3.225 1.00 82.19 88 ALA A C 1
ATOM 661 O O . ALA A 1 88 ? 20.384 1.354 -1.998 1.00 82.19 88 ALA A O 1
ATOM 662 N N . LEU A 1 89 ? 19.374 2.080 -3.868 1.00 81.12 89 LEU A N 1
ATOM 663 C CA . LEU A 1 89 ? 18.204 2.641 -3.182 1.00 81.12 89 LEU A CA 1
ATOM 664 C C . LEU A 1 89 ? 17.343 1.555 -2.524 1.00 81.12 89 LEU A C 1
ATOM 666 O O . LEU A 1 89 ? 16.850 1.758 -1.414 1.00 81.12 89 LEU A O 1
ATOM 670 N N . GLU A 1 90 ? 17.187 0.404 -3.177 1.00 82.12 90 GLU A N 1
ATOM 671 C CA . GLU A 1 90 ? 16.477 -0.759 -2.636 1.00 82.12 90 GLU A CA 1
ATOM 672 C C . GLU A 1 90 ? 17.204 -1.344 -1.425 1.00 82.12 90 GLU A C 1
ATOM 674 O O . GLU A 1 90 ? 16.593 -1.506 -0.372 1.00 82.12 90 GLU A O 1
ATOM 679 N N . GLN A 1 91 ? 18.523 -1.546 -1.509 1.00 81.50 91 GLN A N 1
ATOM 680 C CA . GLN A 1 91 ? 19.326 -1.998 -0.366 1.00 81.50 91 GLN A CA 1
ATOM 681 C C . GLN A 1 91 ? 19.250 -1.025 0.818 1.00 81.50 91 GLN A C 1
ATOM 683 O O . GLN A 1 91 ? 19.143 -1.444 1.975 1.00 81.50 91 GLN A O 1
ATOM 688 N N . GLN A 1 92 ? 19.267 0.284 0.551 1.00 79.06 92 GLN A N 1
ATOM 689 C CA . GLN A 1 92 ? 19.102 1.289 1.597 1.00 79.06 92 GLN A CA 1
ATOM 690 C C . GLN A 1 92 ? 17.706 1.206 2.230 1.00 79.06 92 GLN A C 1
ATOM 692 O O . GLN A 1 92 ? 17.582 1.258 3.452 1.00 79.06 92 GLN A O 1
ATOM 697 N N . HIS A 1 93 ? 16.652 1.058 1.429 1.00 75.44 93 HIS A N 1
ATOM 698 C CA . HIS A 1 93 ? 15.293 0.918 1.943 1.00 75.44 93 HIS A CA 1
ATOM 699 C C . HIS A 1 93 ? 15.132 -0.353 2.790 1.00 75.44 93 HIS A C 1
ATOM 701 O O . HIS A 1 93 ? 14.598 -0.291 3.899 1.00 75.44 93 HIS A O 1
ATOM 707 N N . ASP A 1 94 ? 15.644 -1.482 2.306 1.00 77.19 94 ASP A N 1
ATOM 708 C CA . ASP A 1 94 ? 15.557 -2.768 2.992 1.00 77.19 94 ASP A CA 1
ATOM 709 C C . ASP A 1 94 ? 16.323 -2.758 4.310 1.00 77.19 94 ASP A C 1
ATOM 711 O O . ASP A 1 94 ? 15.796 -3.227 5.317 1.00 77.19 94 ASP A O 1
ATOM 715 N N . SER A 1 95 ? 17.512 -2.150 4.354 1.00 73.94 95 SER A N 1
ATOM 716 C CA . SER A 1 95 ? 18.261 -2.007 5.610 1.00 73.94 95 SER A CA 1
ATOM 717 C C . SER A 1 95 ? 17.489 -1.186 6.651 1.00 73.94 95 SER A C 1
ATOM 719 O O . SER A 1 95 ? 17.378 -1.611 7.799 1.00 73.94 95 SER A O 1
ATOM 721 N N . VAL A 1 96 ? 16.851 -0.078 6.253 1.00 71.75 96 VAL A N 1
ATOM 722 C CA . VAL A 1 96 ? 15.997 0.727 7.147 1.00 71.75 96 VAL A CA 1
ATOM 723 C C . VAL A 1 96 ? 14.773 -0.064 7.622 1.00 71.75 96 VAL A C 1
ATOM 725 O O . VAL A 1 96 ? 14.416 -0.002 8.802 1.00 71.75 96 VAL A O 1
ATOM 728 N N . MET A 1 97 ? 14.131 -0.828 6.734 1.00 71.00 97 MET A N 1
ATOM 729 C CA . MET A 1 97 ? 12.974 -1.659 7.085 1.00 71.00 97 MET A CA 1
ATOM 730 C C . MET A 1 97 ? 13.346 -2.817 8.015 1.00 71.00 97 MET A C 1
ATOM 732 O O . MET A 1 97 ? 12.602 -3.101 8.957 1.00 71.00 97 MET A O 1
ATOM 736 N N . MET A 1 98 ? 14.497 -3.457 7.796 1.00 69.38 98 MET A N 1
ATOM 737 C CA . MET A 1 98 ? 15.022 -4.512 8.664 1.00 69.38 98 MET A CA 1
ATOM 738 C C . MET A 1 98 ? 15.348 -3.967 10.053 1.00 69.38 98 MET A C 1
ATOM 740 O O . MET A 1 98 ? 14.834 -4.497 11.034 1.00 69.38 98 MET A O 1
ATOM 744 N N . SER A 1 99 ? 16.074 -2.849 10.151 1.00 67.69 99 SER A N 1
ATOM 745 C CA . SER A 1 99 ? 16.373 -2.220 11.444 1.00 67.69 99 SER A CA 1
ATOM 746 C C . SER A 1 99 ? 15.105 -1.792 12.192 1.00 67.69 99 SER A C 1
ATOM 748 O O . SER A 1 99 ? 15.008 -1.953 13.406 1.00 67.69 99 SER A O 1
ATOM 750 N N . ARG A 1 100 ? 14.079 -1.290 11.490 1.00 62.34 100 ARG A N 1
ATOM 751 C CA . ARG A 1 100 ? 12.784 -0.962 12.113 1.00 62.34 100 ARG A CA 1
ATOM 752 C C . ARG A 1 100 ? 12.048 -2.201 12.617 1.00 62.34 100 ARG A C 1
ATOM 754 O O . ARG A 1 100 ? 11.422 -2.147 13.676 1.00 62.34 100 ARG A O 1
ATOM 761 N N . ARG A 1 101 ? 12.104 -3.307 11.870 1.00 61.12 101 ARG A N 1
ATOM 762 C CA . ARG A 1 101 ? 11.541 -4.590 12.301 1.00 61.12 101 ARG A CA 1
ATOM 763 C C . ARG A 1 101 ? 12.266 -5.105 13.541 1.00 61.12 101 ARG A C 1
ATOM 765 O O . ARG A 1 101 ? 11.588 -5.496 14.479 1.00 61.12 101 ARG A O 1
ATOM 772 N N . GLU A 1 102 ? 13.590 -5.032 13.593 1.00 61.94 102 GLU A N 1
ATOM 773 C CA . GLU A 1 102 ? 14.382 -5.412 14.772 1.00 61.94 102 GLU A CA 1
ATOM 774 C C . GLU A 1 102 ? 14.025 -4.572 16.008 1.00 61.94 102 GLU A C 1
ATOM 776 O O . GLU A 1 102 ? 13.865 -5.119 17.091 1.00 61.94 102 GLU A O 1
ATOM 781 N N . LEU A 1 103 ? 13.800 -3.262 15.850 1.00 60.19 103 LEU A N 1
ATOM 782 C CA . LEU A 1 103 ? 13.370 -2.374 16.945 1.00 60.19 103 LEU A CA 1
ATOM 783 C C . LEU A 1 103 ? 11.953 -2.658 17.468 1.00 60.19 103 LEU A C 1
ATOM 785 O O . LEU A 1 103 ? 11.606 -2.237 18.568 1.00 60.19 103 LEU A O 1
ATOM 789 N N . THR A 1 104 ? 11.113 -3.309 16.664 1.00 58.00 104 THR A N 1
ATOM 790 C CA . THR A 1 104 ? 9.701 -3.593 16.981 1.00 58.00 104 THR A CA 1
ATOM 791 C C . THR A 1 104 ? 9.430 -5.078 17.181 1.00 58.00 104 THR A C 1
ATOM 793 O O . THR A 1 104 ? 8.279 -5.464 17.381 1.00 58.00 104 THR A O 1
ATOM 796 N N . SER A 1 105 ? 10.473 -5.908 17.148 1.00 55.91 105 SER A N 1
ATOM 797 C CA . SER A 1 105 ? 10.386 -7.350 17.354 1.00 55.91 105 SER A CA 1
ATOM 798 C C . SER A 1 105 ? 11.164 -7.741 18.602 1.00 55.91 105 SER A C 1
ATOM 800 O O . SER A 1 105 ? 12.241 -7.216 18.876 1.00 55.91 105 SER A O 1
ATOM 802 N N . THR A 1 106 ? 10.627 -8.683 19.365 1.00 59.78 106 THR A N 1
ATOM 803 C CA . THR A 1 106 ? 11.380 -9.349 20.429 1.00 59.78 106 THR A CA 1
ATOM 804 C C . THR A 1 106 ? 12.514 -10.193 19.817 1.00 59.78 106 THR A C 1
ATOM 806 O O . THR A 1 106 ? 12.487 -10.477 18.614 1.00 59.78 106 THR A O 1
ATOM 809 N N . PRO A 1 107 ? 13.500 -10.655 20.612 1.00 57.12 107 PRO A N 1
ATOM 810 C CA . PRO A 1 107 ? 14.549 -11.566 20.135 1.00 57.12 107 PRO A CA 1
ATOM 811 C C . PRO A 1 107 ? 14.022 -12.845 19.457 1.00 57.12 107 PRO A C 1
ATOM 813 O O . PRO A 1 107 ? 14.732 -13.434 18.647 1.00 57.12 107 PRO A O 1
ATOM 816 N N . ASP A 1 108 ? 12.774 -13.233 19.742 1.00 58.44 108 ASP A N 1
ATOM 817 C CA . ASP A 1 108 ? 12.090 -14.392 19.154 1.00 58.44 108 ASP A CA 1
ATOM 818 C C . ASP A 1 108 ? 11.267 -14.047 17.890 1.00 58.44 108 ASP A C 1
ATOM 820 O O . ASP A 1 108 ? 10.567 -14.899 17.341 1.00 58.44 108 ASP A O 1
ATOM 824 N N . GLY A 1 109 ? 11.341 -12.806 17.391 1.00 53.47 109 GLY A N 1
ATOM 825 C CA . GLY A 1 109 ? 10.711 -12.377 16.136 1.00 53.47 109 GLY A CA 1
ATOM 826 C C . GLY A 1 109 ? 9.209 -12.080 16.225 1.00 53.47 109 GLY A C 1
ATOM 827 O O . GLY A 1 109 ? 8.568 -11.862 15.194 1.00 53.47 109 GLY A O 1
ATOM 828 N N . THR A 1 110 ? 8.629 -12.055 17.427 1.00 57.62 110 THR A N 1
ATOM 829 C CA . THR A 1 110 ? 7.251 -11.593 17.649 1.00 57.62 110 THR A CA 1
ATOM 830 C C . THR A 1 110 ? 7.197 -10.072 17.740 1.00 57.62 110 THR A C 1
ATOM 832 O O . THR A 1 110 ? 8.068 -9.451 18.345 1.00 57.62 110 THR A O 1
ATOM 835 N N . LEU A 1 111 ? 6.167 -9.465 17.140 1.00 57.25 111 LEU A N 1
ATOM 836 C CA . LEU A 1 111 ? 5.926 -8.024 17.246 1.00 57.25 111 LEU A CA 1
ATOM 837 C C . LEU A 1 111 ? 5.684 -7.650 18.716 1.00 57.25 111 LEU A C 1
ATOM 839 O O . LEU A 1 111 ? 4.839 -8.261 19.370 1.00 57.25 111 LEU A O 1
ATOM 843 N N . VAL A 1 112 ? 6.418 -6.653 19.210 1.00 60.97 112 VAL A N 1
ATOM 844 C CA . VAL A 1 112 ? 6.275 -6.108 20.568 1.00 60.97 112 VAL A CA 1
ATOM 845 C C . VAL A 1 112 ? 4.892 -5.467 20.698 1.00 60.97 112 VAL A C 1
ATOM 847 O O . VAL A 1 112 ? 4.473 -4.691 19.833 1.00 60.97 112 VAL A O 1
ATOM 850 N N . SER A 1 113 ? 4.163 -5.794 21.767 1.00 69.00 113 SER A N 1
ATOM 851 C CA . SER A 1 113 ? 2.825 -5.234 21.999 1.00 69.00 113 SER A CA 1
ATOM 852 C C . SER A 1 113 ? 2.905 -3.737 22.324 1.00 69.00 113 SER A C 1
ATOM 854 O O . SER A 1 113 ? 3.857 -3.275 22.951 1.00 69.00 113 SER A O 1
ATOM 856 N N . GLY A 1 114 ? 1.876 -2.960 21.965 1.00 69.44 114 GLY A N 1
ATOM 857 C CA . GLY A 1 114 ? 1.805 -1.530 22.301 1.00 69.44 114 GLY A CA 1
ATOM 858 C C . GLY A 1 114 ? 1.903 -1.248 23.808 1.00 69.44 114 GLY A C 1
ATOM 859 O O . GLY A 1 114 ? 2.432 -0.213 24.206 1.00 69.44 114 GLY A O 1
ATOM 860 N N . GLU A 1 115 ? 1.470 -2.192 24.645 1.00 70.69 115 GLU A N 1
ATOM 861 C CA . GLU A 1 115 ? 1.593 -2.120 26.108 1.00 70.69 115 GLU A CA 1
ATOM 862 C C . GLU A 1 115 ? 3.049 -2.261 26.581 1.00 70.69 115 GLU A C 1
ATOM 864 O O . GLU A 1 115 ? 3.481 -1.550 27.484 1.00 70.69 115 GLU A O 1
ATOM 869 N N . GLU A 1 116 ? 3.842 -3.119 25.935 1.00 69.38 116 GLU A N 1
ATOM 870 C CA . GLU A 1 116 ? 5.269 -3.293 26.242 1.00 69.38 116 GLU A CA 1
ATOM 871 C C . GLU A 1 116 ? 6.091 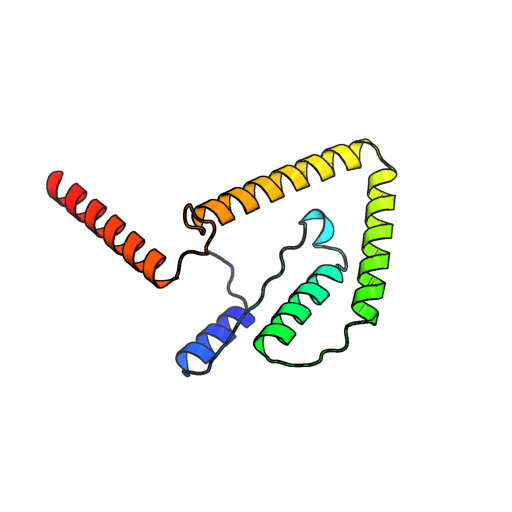-2.074 25.792 1.00 69.38 116 GLU A C 1
ATOM 873 O O . GLU A 1 116 ? 7.039 -1.662 26.469 1.00 69.38 116 GLU A O 1
ATOM 878 N N . ILE A 1 117 ? 5.692 -1.442 24.682 1.00 73.50 117 ILE A N 1
ATOM 879 C CA . ILE A 1 117 ? 6.274 -0.172 24.222 1.00 73.50 117 ILE A CA 1
ATOM 880 C C . ILE A 1 117 ? 5.959 0.950 25.224 1.00 73.50 117 ILE A C 1
ATOM 882 O O . ILE A 1 117 ? 6.845 1.728 25.573 1.00 73.50 117 ILE A O 1
ATOM 886 N N . ALA A 1 118 ? 4.726 1.018 25.734 1.00 74.38 118 ALA A N 1
ATOM 887 C CA . ALA A 1 118 ? 4.350 1.998 26.751 1.00 74.38 118 ALA A CA 1
ATOM 888 C C . ALA A 1 118 ? 5.130 1.792 28.063 1.00 74.38 118 ALA A C 1
ATOM 890 O O . ALA A 1 118 ? 5.704 2.741 28.594 1.00 74.38 118 ALA A O 1
ATOM 891 N N . ALA A 1 119 ? 5.239 0.549 28.537 1.00 80.62 119 ALA A N 1
ATOM 892 C CA . ALA A 1 119 ? 5.957 0.225 29.769 1.00 80.62 119 ALA A CA 1
ATOM 893 C C . ALA A 1 119 ? 7.470 0.507 29.681 1.00 80.62 119 ALA A C 1
ATOM 895 O O . ALA A 1 119 ? 8.078 0.996 30.635 1.00 80.62 119 ALA A O 1
ATOM 896 N N . SER A 1 120 ? 8.097 0.225 28.534 1.00 74.94 120 SER A N 1
ATOM 897 C CA . SER A 1 120 ? 9.517 0.540 28.316 1.00 74.94 120 SER A CA 1
ATOM 898 C C . SER A 1 120 ? 9.773 2.046 28.218 1.00 74.94 120 SER A C 1
ATOM 900 O O . SER A 1 120 ? 10.781 2.525 28.741 1.00 74.94 120 SER A O 1
ATOM 902 N N . LEU A 1 121 ? 8.841 2.805 27.633 1.00 77.38 121 LEU A N 1
ATOM 903 C CA . LEU A 1 121 ? 8.894 4.266 27.605 1.00 77.38 121 LEU A CA 1
ATOM 904 C C . LEU A 1 121 ? 8.762 4.871 29.010 1.00 77.38 121 LEU A C 1
ATOM 906 O O . LEU A 1 121 ? 9.553 5.740 29.370 1.00 77.38 121 LEU A O 1
ATOM 910 N N . GLU A 1 122 ? 7.810 4.400 29.820 1.00 82.88 122 GLU A N 1
ATOM 911 C CA . GLU A 1 122 ? 7.641 4.855 31.208 1.00 82.88 122 GLU A CA 1
ATOM 912 C C . GLU A 1 122 ? 8.897 4.602 32.045 1.00 82.88 122 GLU A C 1
ATOM 914 O O . GLU A 1 122 ? 9.351 5.486 32.773 1.00 82.88 122 GLU A O 1
ATOM 919 N N . LYS A 1 123 ? 9.512 3.425 31.889 1.00 80.44 123 LYS A N 1
ATOM 920 C CA . LYS A 1 123 ? 10.765 3.087 32.568 1.00 80.44 123 LYS A CA 1
ATOM 921 C C . LYS A 1 123 ? 11.916 4.010 32.152 1.00 80.44 123 LYS A C 1
ATOM 923 O O . LYS A 1 123 ? 12.658 4.482 33.007 1.00 80.44 123 LYS A O 1
ATOM 928 N N . TYR A 1 124 ? 12.044 4.303 30.860 1.00 80.38 124 TYR A N 1
ATOM 929 C CA . TYR A 1 124 ? 13.067 5.219 30.350 1.00 80.38 124 TYR A CA 1
ATOM 930 C C . TYR A 1 124 ? 12.885 6.653 30.873 1.00 80.38 124 TYR A C 1
ATOM 932 O O . TYR A 1 124 ? 13.856 7.313 31.243 1.00 80.38 124 TYR A O 1
ATOM 940 N N . LEU A 1 125 ? 11.639 7.131 30.947 1.00 83.06 125 LEU A N 1
ATOM 941 C CA . LEU A 1 125 ? 11.322 8.443 31.517 1.00 83.06 125 LEU A CA 1
ATOM 942 C C . LEU A 1 125 ? 11.627 8.502 33.020 1.00 83.06 125 LEU A C 1
ATOM 944 O O . LEU A 1 125 ? 12.174 9.500 33.484 1.00 83.06 125 LEU A O 1
ATOM 948 N N . ALA A 1 126 ? 11.351 7.428 33.763 1.00 84.19 126 ALA A N 1
ATOM 949 C CA . ALA A 1 126 ? 11.712 7.329 35.176 1.00 84.19 126 ALA A CA 1
ATOM 950 C C . ALA A 1 126 ? 13.239 7.379 35.390 1.00 84.19 126 ALA A C 1
ATOM 952 O O . ALA A 1 126 ? 13.710 8.102 36.265 1.00 84.19 126 ALA A O 1
ATOM 953 N N . GLU A 1 127 ? 14.020 6.685 34.555 1.00 83.06 127 GLU A N 1
ATOM 954 C CA . GLU A 1 127 ? 15.492 6.709 34.608 1.00 83.06 127 GLU A CA 1
ATOM 955 C C . GLU A 1 127 ? 16.081 8.098 34.277 1.00 83.06 127 GLU A C 1
ATOM 957 O O . GLU A 1 127 ? 17.110 8.493 34.832 1.00 83.06 127 GLU A O 1
ATOM 962 N N . LEU A 1 128 ? 15.439 8.865 33.388 1.00 79.31 128 LEU A N 1
ATOM 963 C CA . LEU A 1 128 ? 15.803 10.259 33.097 1.00 79.31 128 LEU A CA 1
ATOM 964 C C . LEU A 1 128 ? 15.508 11.194 34.277 1.00 79.31 128 LEU A C 1
ATOM 966 O O . LEU A 1 128 ? 16.332 12.051 34.603 1.00 79.31 128 LEU A O 1
ATOM 970 N N . ASP A 1 129 ? 14.357 11.020 34.925 1.00 78.50 129 ASP A N 1
ATOM 971 C CA . ASP A 1 129 ? 13.954 11.805 36.095 1.00 78.50 129 ASP A CA 1
ATOM 972 C C . ASP A 1 129 ? 14.840 11.527 37.318 1.00 78.50 129 ASP A C 1
ATOM 974 O O . ASP A 1 129 ? 15.149 12.449 38.076 1.00 78.50 129 ASP A O 1
ATOM 978 N N . GLU A 1 130 ? 15.286 10.283 37.508 1.00 78.19 130 GLU A N 1
ATOM 979 C CA . GLU A 1 130 ? 16.255 9.930 38.552 1.00 78.19 130 GLU A CA 1
ATOM 980 C C . GLU A 1 130 ? 17.629 10.554 38.281 1.00 78.19 130 GLU A C 1
ATOM 982 O O . GLU A 1 130 ? 18.181 11.217 39.159 1.00 78.19 130 GLU A O 1
ATOM 987 N N . LYS A 1 131 ? 18.141 10.473 37.045 1.00 73.06 131 LYS A N 1
ATOM 988 C CA . LYS A 1 131 ? 19.415 11.120 36.676 1.00 73.06 131 LYS A CA 1
ATOM 989 C C . LYS A 1 131 ? 19.387 12.642 36.814 1.00 73.06 131 LYS A C 1
ATOM 991 O O . LYS A 1 131 ? 20.392 13.230 37.202 1.00 73.06 131 LYS A O 1
ATOM 996 N N . ASN A 1 132 ? 18.254 13.284 36.530 1.00 70.25 132 ASN A N 1
ATOM 997 C CA . ASN A 1 132 ? 18.089 14.728 36.729 1.00 70.25 132 ASN A CA 1
ATOM 998 C C . ASN A 1 132 ? 18.028 15.124 38.214 1.00 70.25 132 ASN A C 1
ATOM 1000 O O . ASN A 1 132 ? 18.404 16.243 38.558 1.00 70.25 132 ASN A O 1
ATOM 1004 N N . LYS A 1 133 ? 17.580 14.226 39.102 1.00 67.81 133 LYS A N 1
ATOM 1005 C CA . LYS A 1 133 ? 17.592 14.445 40.559 1.00 67.81 133 LYS A CA 1
ATOM 1006 C C . LYS A 1 133 ? 18.962 14.209 41.192 1.00 67.81 133 LYS A C 1
ATOM 1008 O O . LYS A 1 133 ? 19.229 14.780 42.238 1.00 67.81 133 LYS A O 1
ATOM 1013 N N . GLU A 1 134 ? 19.821 13.401 40.575 1.00 59.44 134 GLU A N 1
ATOM 1014 C CA . GLU A 1 134 ? 21.196 13.161 41.042 1.00 59.44 134 GLU A CA 1
ATOM 1015 C C . GLU A 1 134 ? 22.197 14.254 40.612 1.00 59.44 134 GLU A C 1
ATOM 1017 O O . GLU A 1 134 ? 23.321 14.290 41.112 1.00 59.44 134 GLU A O 1
ATOM 1022 N N . GLN A 1 135 ? 21.809 15.152 39.697 1.00 53.94 135 GLN A N 1
ATOM 1023 C CA . GLN A 1 135 ? 22.646 16.256 39.193 1.00 53.94 135 GLN A CA 1
ATOM 1024 C C . GLN A 1 135 ? 22.299 17.641 39.776 1.00 53.94 135 GLN A C 1
ATOM 1026 O O . GLN A 1 135 ? 22.898 18.634 39.358 1.00 53.94 135 GLN A O 1
ATOM 1031 N N . ASN A 1 136 ? 21.368 17.714 40.732 1.00 42.53 136 ASN A N 1
ATOM 1032 C CA . ASN A 1 136 ? 20.907 18.940 41.396 1.00 42.53 136 ASN A CA 1
ATOM 1033 C C . ASN A 1 136 ? 21.069 18.828 42.918 1.00 42.53 136 ASN A C 1
ATOM 1035 O O . ASN A 1 136 ? 21.279 19.877 43.566 1.00 42.53 136 ASN A O 1
#

Sequence (136 aa):
EIPGSISALLELNLAQGKMPAMGYAAHVPHYLANSEYPKAALALLDQIALNTGLILPRDDLREASAKMDQDIDQQIATVAENREVVSALEQQHDSVMMSRRELTSTPDGTLVSGEEIAASLEKYLAELDEKNKEQN